Protein AF-A0A6F8YNJ5-F1 (afdb_monomer)

Secondary structure (DSSP, 8-state):
-EEEE-STT-EEEETTTS-EEE-SEEEEEEEE--TT-EEEEEEEEE-SSSEEEEEEE--SSS-EEEEEEE-SEEEEEEEEEEE--EEEEEEEE--

Solvent-accessible surface area (backbone atoms only — not comparable to full-atom values): 4986 Å² total; per-residue (Å²): 92,75,54,72,34,90,34,55,69,32,70,47,46,29,59,92,65,45,60,49,76,42,55,54,40,63,31,41,36,40,38,44,43,45,89,92,18,19,30,31,39,32,38,26,36,59,76,89,86,51,77,41,78,78,48,71,26,72,71,79,39,19,57,26,68,41,78,46,78,42,70,58,48,44,36,27,40,37,42,32,23,74,36,45,63,45,57,35,39,45,49,73,50,66,91

Radius of gyration: 12.58 Å; Cα contacts (8 Å, |Δi|>4): 264; chains: 1; bounding box: 29×21×32 Å

Mean predicted aligned error: 2.3 Å

Foldseek 3Di:
DKDWFAFAFGKAKPDVNAKDWAAFFKKKKKKFWDFPWFKKKFKWFDPPPDTDTPDIFGDRGRIGIDMDGGHTGIIIMMMGTNGDITMMDMDMDGD

Structure (mmCIF, N/CA/C/O backbone):
data_AF-A0A6F8YNJ5-F1
#
_entry.id   AF-A0A6F8YNJ5-F1
#
loop_
_atom_site.group_PDB
_atom_site.id
_atom_site.type_symbol
_atom_site.label_atom_id
_atom_site.label_alt_id
_atom_site.label_comp_id
_atom_site.label_asym_id
_atom_site.label_entity_id
_atom_site.label_seq_id
_atom_site.pdbx_PDB_ins_code
_atom_site.Cartn_x
_atom_site.Cartn_y
_atom_site.Cartn_z
_atom_site.occupancy
_atom_site.B_iso_or_equiv
_atom_site.auth_seq_id
_atom_site.auth_comp_id
_atom_site.auth_asym_id
_atom_site.auth_atom_id
_atom_site.pdbx_PDB_model_num
ATOM 1 N N . MET A 1 1 ? -10.683 -2.967 -5.217 1.00 92.62 1 MET A N 1
ATOM 2 C CA . MET A 1 1 ? -10.386 -4.348 -4.734 1.00 92.62 1 MET A CA 1
ATOM 3 C C . MET A 1 1 ? -10.581 -4.363 -3.232 1.00 92.62 1 MET A C 1
ATOM 5 O O . MET A 1 1 ? -10.408 -3.312 -2.640 1.00 92.62 1 MET A O 1
ATOM 9 N N . ALA A 1 2 ? -10.973 -5.487 -2.635 1.00 94.38 2 ALA A N 1
ATOM 10 C CA . ALA A 1 2 ? -11.397 -5.534 -1.233 1.00 94.38 2 ALA A CA 1
ATOM 11 C C . ALA A 1 2 ? -10.594 -6.555 -0.414 1.00 94.38 2 ALA A C 1
ATOM 13 O O . ALA A 1 2 ? -9.959 -7.460 -0.973 1.00 94.38 2 ALA A O 1
ATOM 14 N N . GLY A 1 3 ? -10.613 -6.398 0.902 1.00 96.88 3 GLY A N 1
ATOM 15 C CA . GLY A 1 3 ? -10.044 -7.336 1.863 1.00 96.88 3 GLY A CA 1
ATOM 16 C C . GLY A 1 3 ? -10.627 -7.120 3.254 1.00 96.88 3 GLY A C 1
ATOM 17 O O . GLY A 1 3 ? -11.395 -6.186 3.463 1.00 96.88 3 GLY A O 1
ATOM 18 N N . THR A 1 4 ? -10.236 -7.980 4.191 1.00 97.88 4 THR A N 1
ATOM 19 C CA . THR A 1 4 ? -10.714 -7.939 5.577 1.00 97.88 4 THR A CA 1
ATOM 20 C C . THR A 1 4 ? -9.541 -8.181 6.511 1.00 97.88 4 THR A C 1
ATOM 22 O O . THR A 1 4 ? -8.849 -9.199 6.408 1.00 97.88 4 THR A O 1
ATOM 25 N N . LEU A 1 5 ? -9.325 -7.266 7.451 1.00 97.56 5 LEU A N 1
ATOM 26 C CA . LEU A 1 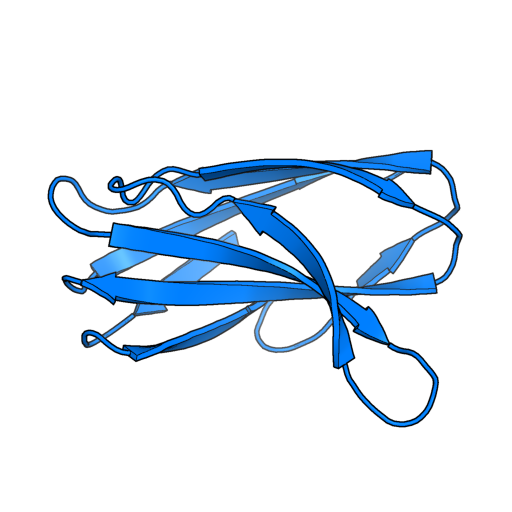5 ? -8.365 -7.430 8.536 1.00 97.56 5 LEU A CA 1
ATOM 27 C C . LEU A 1 5 ? -9.127 -7.783 9.807 1.00 97.56 5 LEU A C 1
ATOM 29 O O . LEU A 1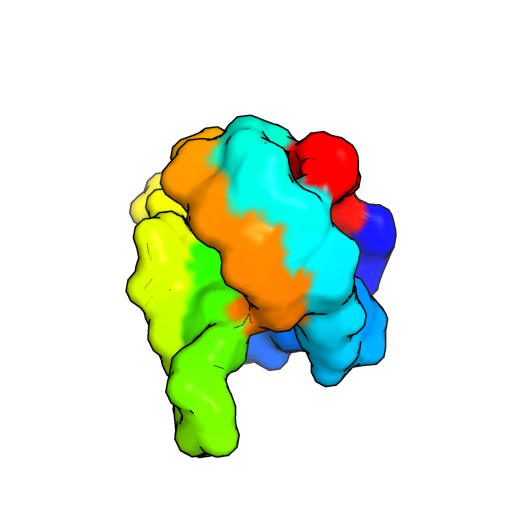 5 ? -9.859 -6.973 10.359 1.00 97.56 5 LEU A O 1
ATOM 33 N N . ASN A 1 6 ? -8.969 -9.018 10.271 1.00 96.75 6 ASN A N 1
ATOM 34 C CA . ASN A 1 6 ? -9.777 -9.576 11.357 1.00 96.75 6 ASN A CA 1
ATOM 35 C C . ASN A 1 6 ? -9.283 -9.224 12.772 1.00 96.75 6 ASN A C 1
ATOM 37 O O . ASN A 1 6 ? -9.894 -9.663 13.743 1.00 96.75 6 ASN A O 1
ATOM 41 N N . ARG A 1 7 ? -8.164 -8.501 12.896 1.00 96.50 7 ARG A N 1
ATOM 42 C CA . ARG A 1 7 ? -7.579 -8.052 14.169 1.00 96.50 7 ARG A CA 1
ATOM 43 C C . ARG A 1 7 ? -6.451 -7.042 13.948 1.00 96.50 7 ARG A C 1
ATOM 45 O O . ARG A 1 7 ? -5.816 -7.057 12.892 1.00 96.50 7 ARG A O 1
ATOM 52 N N . ALA A 1 8 ? -6.103 -6.318 15.009 1.00 96.44 8 ALA A N 1
ATOM 53 C CA . ALA A 1 8 ? -4.870 -5.543 15.081 1.00 96.44 8 ALA A CA 1
ATOM 54 C C . ALA A 1 8 ? -3.634 -6.417 14.790 1.00 96.44 8 ALA A C 1
ATOM 56 O O . ALA A 1 8 ? -3.549 -7.588 15.183 1.00 96.44 8 ALA A O 1
ATOM 57 N N . GLY A 1 9 ? -2.683 -5.861 14.048 1.00 96.25 9 GLY A N 1
ATOM 58 C CA . GLY A 1 9 ? -1.490 -6.543 13.552 1.00 96.25 9 GLY A CA 1
ATOM 59 C C . GLY A 1 9 ? -1.729 -7.482 12.363 1.00 96.25 9 GLY A C 1
ATOM 60 O O . GLY A 1 9 ? -0.762 -8.059 11.847 1.00 96.25 9 GLY A O 1
ATOM 61 N N . ALA A 1 10 ? -2.976 -7.670 11.909 1.00 97.94 10 ALA A N 1
ATOM 62 C CA . ALA A 1 10 ? -3.258 -8.414 10.684 1.00 97.94 10 ALA A CA 1
ATOM 63 C C . ALA A 1 10 ? -2.693 -7.677 9.462 1.00 97.94 10 ALA A C 1
ATOM 65 O O . ALA A 1 10 ? -2.592 -6.452 9.439 1.00 97.94 10 ALA A O 1
ATOM 66 N N . ARG A 1 11 ? -2.302 -8.444 8.438 1.00 97.38 11 ARG A N 1
ATOM 67 C CA . ARG A 1 11 ? -1.694 -7.914 7.214 1.00 97.38 11 ARG A CA 1
ATOM 68 C C . ARG A 1 11 ? -2.209 -8.664 6.004 1.00 97.38 11 ARG A C 1
ATOM 70 O O . ARG A 1 11 ? -2.293 -9.892 6.036 1.00 97.38 11 ARG A O 1
ATOM 77 N N . GLN A 1 12 ? -2.435 -7.948 4.913 1.00 98.12 12 GLN A N 1
ATOM 78 C CA . GLN A 1 12 ? -2.861 -8.542 3.654 1.00 98.12 12 GLN A CA 1
ATOM 79 C C . GLN A 1 12 ? -2.094 -7.939 2.477 1.00 98.12 12 GLN A C 1
ATOM 81 O O . GLN A 1 12 ? -1.952 -6.723 2.346 1.00 98.12 12 GLN A O 1
ATOM 86 N N . ALA A 1 13 ? -1.573 -8.814 1.616 1.00 97.88 13 ALA A N 1
ATOM 87 C CA . ALA A 1 13 ? -0.931 -8.416 0.370 1.00 97.88 13 ALA A CA 1
ATOM 88 C C . ALA A 1 13 ? -1.975 -8.197 -0.728 1.00 97.88 13 ALA A C 1
ATOM 90 O O . ALA A 1 13 ? -2.994 -8.886 -0.795 1.00 97.88 13 ALA A O 1
ATOM 91 N N . GLN A 1 14 ? -1.701 -7.244 -1.605 1.00 97.56 14 GLN A N 1
ATOM 92 C CA . GLN A 1 14 ? -2.646 -6.739 -2.581 1.00 97.56 14 GLN A CA 1
ATOM 93 C C . GLN A 1 14 ? -1.913 -6.407 -3.900 1.00 97.56 14 GLN A C 1
ATOM 95 O O . GLN A 1 14 ? -0.817 -5.837 -3.859 1.00 97.56 14 GLN A O 1
ATOM 100 N N . PRO A 1 15 ? -2.471 -6.764 -5.077 1.00 96.44 15 PRO A N 1
ATOM 101 C CA . PRO A 1 15 ? -3.817 -7.296 -5.312 1.00 96.44 15 PRO A CA 1
ATOM 102 C C . PRO A 1 15 ? -4.003 -8.797 -5.098 1.00 96.44 15 PRO A C 1
ATOM 104 O O . PRO A 1 15 ? -3.201 -9.603 -5.561 1.00 96.44 15 PRO A O 1
ATOM 107 N N . ASN A 1 16 ? -5.108 -9.165 -4.439 1.00 93.12 16 ASN A N 1
ATOM 108 C CA . ASN A 1 16 ? -5.588 -10.534 -4.223 1.00 93.12 16 ASN A CA 1
ATOM 109 C C . ASN A 1 16 ? -4.525 -11.470 -3.618 1.00 93.12 16 ASN A C 1
ATOM 111 O O . ASN A 1 16 ? -4.380 -12.613 -4.046 1.00 93.12 16 ASN A O 1
ATOM 115 N N . GLY A 1 17 ? -3.715 -10.976 -2.675 1.00 95.12 17 GLY A N 1
ATOM 116 C CA . GLY A 1 17 ? -2.603 -11.736 -2.089 1.00 95.12 17 GLY A CA 1
ATOM 117 C C . GLY A 1 17 ? -1.363 -11.861 -2.984 1.00 95.12 17 GLY A C 1
ATOM 118 O O . GLY A 1 17 ? -0.428 -12.580 -2.634 1.00 95.12 17 GLY A O 1
ATOM 119 N N . ARG A 1 18 ? -1.339 -11.191 -4.141 1.00 96.31 18 ARG A N 1
ATOM 120 C CA . ARG A 1 18 ? -0.282 -11.294 -5.157 1.00 96.31 18 ARG A CA 1
ATOM 121 C C . ARG A 1 18 ? 0.459 -9.961 -5.317 1.00 96.31 18 ARG A C 1
ATOM 123 O O . ARG A 1 18 ? 0.740 -9.264 -4.344 1.00 96.31 18 ARG A O 1
ATOM 130 N N . PHE A 1 19 ? 0.844 -9.660 -6.551 1.00 97.19 19 PHE A N 1
ATOM 131 C CA . PHE A 1 19 ? 1.625 -8.509 -6.968 1.00 97.19 19 PHE A CA 1
ATOM 132 C C . PHE A 1 19 ? 1.205 -8.090 -8.377 1.00 97.19 19 PHE A C 1
ATOM 134 O O . PHE A 1 19 ? 0.526 -8.838 -9.084 1.00 97.19 19 PHE A O 1
ATOM 141 N N . PHE A 1 20 ? 1.659 -6.920 -8.800 1.00 97.31 20 PHE A N 1
ATOM 142 C CA . PHE A 1 20 ? 1.460 -6.384 -10.139 1.00 97.31 20 PHE A CA 1
ATOM 143 C C . PHE A 1 20 ? 2.795 -5.935 -10.744 1.00 97.31 20 PHE A C 1
ATOM 145 O O . PHE A 1 20 ? 3.811 -5.808 -10.056 1.00 97.31 20 PHE A O 1
ATOM 152 N N . ARG A 1 21 ? 2.806 -5.744 -12.063 1.00 97.81 21 ARG A N 1
ATOM 153 C CA . ARG A 1 21 ? 3.939 -5.205 -12.824 1.00 97.81 21 ARG A CA 1
ATOM 154 C C . ARG A 1 21 ? 3.531 -3.863 -13.406 1.00 97.81 21 ARG A C 1
ATOM 156 O O . ARG A 1 21 ? 2.404 -3.730 -13.860 1.00 97.81 21 ARG A O 1
ATOM 163 N N . THR A 1 22 ? 4.447 -2.906 -13.401 1.00 97.88 22 THR A N 1
ATOM 164 C CA . THR A 1 22 ? 4.212 -1.556 -13.924 1.00 97.88 22 THR A CA 1
ATOM 165 C C . THR A 1 22 ? 5.474 -1.000 -14.574 1.00 97.88 22 THR A C 1
ATOM 167 O O . THR A 1 22 ? 6.593 -1.387 -14.210 1.00 97.88 22 THR A O 1
ATOM 170 N N . GLY A 1 23 ? 5.289 -0.082 -15.526 1.00 97.94 23 GLY A N 1
ATOM 171 C CA . GLY A 1 23 ? 6.346 0.776 -16.053 1.00 97.94 23 GLY A CA 1
ATOM 172 C C . GLY A 1 23 ? 6.824 1.813 -15.032 1.00 97.94 23 GLY A C 1
ATOM 173 O O . GLY A 1 23 ? 6.324 1.883 -13.905 1.00 97.94 23 GLY A O 1
ATOM 174 N N . ALA A 1 24 ? 7.824 2.602 -15.430 1.00 97.38 24 ALA A N 1
ATOM 175 C CA . ALA A 1 24 ? 8.293 3.730 -14.633 1.00 97.38 24 ALA A CA 1
ATOM 176 C C . ALA A 1 24 ? 7.289 4.888 -14.699 1.00 97.38 24 ALA A C 1
ATOM 178 O O . ALA A 1 24 ? 6.715 5.148 -15.754 1.00 97.38 24 ALA A O 1
ATOM 179 N N . GLY A 1 25 ? 7.115 5.601 -13.590 1.00 97.50 25 GLY A N 1
ATOM 180 C CA . GLY A 1 25 ? 6.254 6.776 -13.514 1.00 97.50 25 GLY A CA 1
ATOM 181 C C . GLY A 1 25 ? 5.467 6.861 -12.212 1.00 97.50 25 GLY A C 1
ATOM 182 O O . GLY A 1 25 ? 5.792 6.209 -11.213 1.00 97.50 25 GLY A O 1
ATOM 183 N N . ARG A 1 26 ? 4.437 7.710 -12.234 1.00 97.69 26 ARG A N 1
ATOM 184 C CA . ARG A 1 26 ? 3.622 8.033 -11.063 1.00 97.69 26 ARG A CA 1
ATOM 185 C C . ARG A 1 26 ? 2.619 6.926 -10.764 1.00 97.69 26 ARG A C 1
ATOM 187 O O . ARG A 1 26 ? 1.778 6.608 -11.596 1.00 97.69 26 ARG A O 1
ATOM 194 N N . GLN A 1 27 ? 2.686 6.406 -9.549 1.00 97.56 27 GLN A N 1
ATOM 195 C CA . GLN A 1 27 ? 1.750 5.450 -8.974 1.00 97.56 27 GLN A CA 1
ATOM 196 C C . GLN A 1 27 ? 0.959 6.146 -7.865 1.00 97.56 27 GLN A C 1
ATOM 198 O O . GLN A 1 27 ? 1.544 6.865 -7.050 1.00 97.56 27 GLN A O 1
ATOM 203 N N . THR A 1 28 ? -0.351 5.932 -7.826 1.00 98.06 28 THR A N 1
ATOM 204 C CA . THR A 1 28 ? -1.233 6.446 -6.770 1.00 98.06 28 THR A CA 1
ATOM 205 C C . THR A 1 28 ? -2.065 5.320 -6.184 1.00 98.06 28 THR A C 1
ATOM 207 O O . THR A 1 28 ? -2.433 4.391 -6.902 1.00 98.06 28 THR A O 1
ATOM 210 N N . ALA A 1 29 ? -2.366 5.392 -4.892 1.00 98.12 29 ALA A N 1
ATOM 211 C CA . ALA A 1 29 ? -3.269 4.469 -4.224 1.00 98.12 29 ALA A CA 1
ATOM 212 C C . ALA A 1 29 ? -4.075 5.162 -3.129 1.00 98.12 29 ALA A C 1
ATOM 214 O O . ALA A 1 29 ? -3.565 6.077 -2.483 1.00 98.12 29 ALA A O 1
ATOM 215 N N . CYS A 1 30 ? -5.297 4.675 -2.933 1.00 98.25 30 CYS A N 1
ATOM 216 C CA . CYS A 1 30 ? -6.204 5.086 -1.871 1.00 98.25 30 CYS A CA 1
ATOM 217 C C . CYS A 1 30 ? -6.726 3.834 -1.163 1.00 98.25 30 CYS A C 1
ATOM 219 O O . CYS A 1 30 ? -7.301 2.955 -1.818 1.00 98.25 30 CYS A O 1
ATOM 221 N N . LEU A 1 31 ? -6.479 3.744 0.137 1.00 9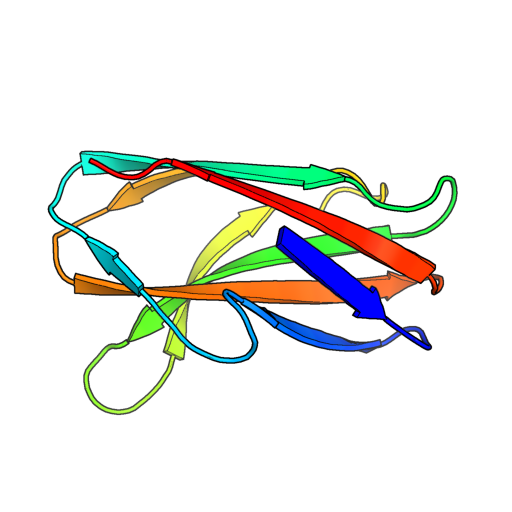8.50 31 LEU A N 1
ATOM 222 C CA . LEU A 1 31 ? -7.091 2.796 1.056 1.00 98.50 31 LEU A CA 1
ATOM 223 C C . LEU A 1 31 ? -8.279 3.491 1.716 1.00 98.50 31 LEU A C 1
ATOM 225 O O . LEU A 1 31 ? -8.157 4.644 2.110 1.00 98.50 31 LEU A O 1
ATOM 229 N N . ASP A 1 32 ? -9.387 2.775 1.794 1.00 98.44 32 ASP A N 1
ATOM 230 C CA . ASP A 1 32 ? -10.635 3.203 2.416 1.00 98.44 32 ASP A CA 1
ATOM 231 C C . ASP A 1 32 ? -11.044 2.104 3.399 1.00 98.44 32 ASP A C 1
ATOM 233 O O . ASP A 1 32 ? -11.190 0.936 2.999 1.00 98.44 32 ASP A O 1
ATOM 237 N N . GLY A 1 33 ? -11.104 2.446 4.680 1.00 97.44 33 GLY A N 1
ATOM 238 C CA . GLY A 1 33 ? -11.275 1.513 5.789 1.00 97.44 33 GLY A CA 1
ATOM 239 C C . GLY A 1 33 ? -12.401 1.922 6.743 1.00 97.44 33 GLY A C 1
ATOM 240 O O . GLY A 1 33 ? -13.130 2.874 6.490 1.00 97.44 33 GLY A O 1
ATOM 241 N N . PRO A 1 34 ? -12.616 1.174 7.838 1.00 96.56 34 PRO A N 1
ATOM 242 C CA . PRO A 1 34 ? -13.693 1.476 8.771 1.00 96.56 34 PRO A CA 1
ATOM 243 C C . PRO A 1 34 ? -13.322 2.634 9.708 1.00 96.56 34 PRO A C 1
ATOM 245 O O . PRO A 1 34 ? -12.206 2.685 10.229 1.00 96.56 34 PRO A O 1
ATOM 248 N N . ASP A 1 35 ? -14.298 3.494 10.009 1.00 94.56 35 ASP A N 1
ATOM 249 C CA . ASP A 1 35 ? -14.154 4.569 10.996 1.00 94.56 35 ASP A CA 1
ATOM 250 C C . ASP A 1 35 ? -13.643 4.041 12.348 1.00 94.56 35 ASP A C 1
ATOM 252 O O . ASP A 1 35 ? -14.140 3.046 12.888 1.00 94.56 35 ASP A O 1
ATOM 256 N N . GLY A 1 36 ? -12.668 4.743 12.930 1.00 93.38 36 GLY A N 1
ATOM 257 C CA . GLY A 1 36 ? -12.104 4.415 14.243 1.00 93.38 36 GLY A CA 1
ATOM 258 C C . GLY A 1 36 ? -11.135 3.226 14.263 1.00 93.38 36 GLY A C 1
ATOM 259 O O . GLY A 1 36 ? -10.717 2.813 15.348 1.00 93.38 36 GLY A O 1
ATOM 260 N N . ALA A 1 37 ? -10.771 2.672 13.103 1.00 97.50 37 ALA A N 1
ATOM 261 C CA . ALA A 1 37 ? -9.601 1.810 12.957 1.00 97.50 37 ALA A CA 1
ATOM 262 C C . ALA A 1 37 ? -8.377 2.610 12.483 1.00 97.50 37 ALA A C 1
ATOM 264 O O . ALA A 1 37 ? -8.503 3.737 12.019 1.00 97.50 37 ALA A O 1
ATOM 265 N N . ASP A 1 38 ? -7.203 1.992 12.594 1.00 98.00 38 ASP A N 1
ATOM 266 C CA . ASP A 1 38 ? -5.923 2.543 12.144 1.00 98.00 38 ASP A CA 1
ATOM 267 C C . ASP A 1 38 ? -5.296 1.515 11.200 1.00 98.00 38 ASP A C 1
ATOM 269 O O . ASP A 1 38 ? -4.822 0.451 11.643 1.00 98.00 38 ASP A O 1
ATOM 273 N N . PHE A 1 39 ? -5.424 1.773 9.896 1.00 98.44 39 PHE A N 1
ATOM 274 C CA . PHE A 1 39 ? -4.956 0.884 8.840 1.00 98.44 39 PHE A CA 1
ATOM 275 C C . PHE A 1 39 ? -3.873 1.572 8.009 1.00 98.44 39 PHE A C 1
ATOM 277 O O . PHE A 1 39 ? -4.124 2.504 7.262 1.00 98.44 39 PHE A O 1
ATOM 284 N N . ASP A 1 40 ? -2.686 0.981 8.015 1.00 98.44 40 ASP A N 1
ATOM 285 C CA . ASP A 1 40 ? -1.538 1.441 7.255 1.00 98.44 40 ASP A CA 1
ATOM 286 C C . ASP A 1 40 ? -1.500 0.863 5.834 1.00 98.44 40 ASP A C 1
ATOM 288 O O . ASP A 1 40 ? -1.701 -0.342 5.600 1.00 98.44 40 ASP A O 1
ATOM 292 N N . LEU A 1 41 ? -1.054 1.687 4.884 1.00 98.56 41 LEU A N 1
ATOM 293 C CA . LEU A 1 41 ? -0.778 1.289 3.508 1.00 98.56 41 LEU A CA 1
ATOM 294 C C . LEU A 1 41 ? 0.720 1.345 3.188 1.00 98.56 41 LEU A C 1
ATOM 296 O O . LEU A 1 41 ? 1.348 2.401 3.161 1.00 98.56 41 LEU A O 1
ATOM 300 N N . PHE A 1 42 ? 1.297 0.203 2.814 1.00 98.50 42 PHE A N 1
ATOM 301 C CA . PHE A 1 42 ? 2.690 0.104 2.369 1.00 98.50 42 PHE A CA 1
ATOM 302 C C . PHE A 1 42 ? 2.775 -0.294 0.895 1.00 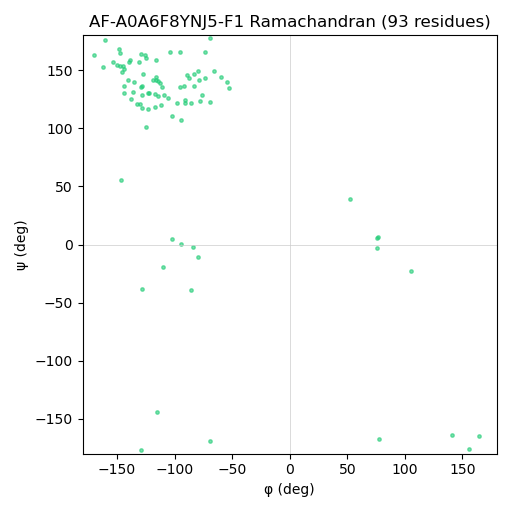98.50 42 PHE A C 1
ATOM 304 O O . PHE A 1 42 ? 2.257 -1.339 0.500 1.00 98.50 42 PHE A O 1
ATOM 311 N N . LEU A 1 43 ? 3.520 0.465 0.090 1.00 98.56 43 LEU A N 1
ATOM 312 C CA . LEU A 1 43 ? 3.936 0.045 -1.247 1.00 98.56 43 LEU A CA 1
ATOM 313 C C . LEU A 1 43 ? 5.288 -0.661 -1.157 1.00 98.56 43 LEU A C 1
ATOM 315 O O . LEU A 1 43 ? 6.274 -0.099 -0.674 1.00 98.56 43 LEU A O 1
ATOM 319 N N . GLN A 1 44 ? 5.349 -1.890 -1.658 1.00 98.62 44 GLN A N 1
ATOM 320 C CA . GLN A 1 44 ? 6.554 -2.707 -1.657 1.00 98.62 44 GLN A CA 1
ATOM 321 C C . GLN A 1 44 ? 6.988 -3.064 -3.076 1.00 98.62 44 GLN A C 1
ATOM 323 O O . GLN A 1 44 ? 6.160 -3.383 -3.925 1.00 98.62 44 GLN A O 1
ATOM 328 N N . ARG A 1 45 ? 8.298 -3.074 -3.316 1.00 98.44 45 ARG A N 1
ATOM 329 C CA . ARG A 1 45 ? 8.927 -3.481 -4.575 1.00 98.44 45 ARG A CA 1
ATOM 330 C C . ARG A 1 45 ? 9.717 -4.769 -4.379 1.00 98.44 45 ARG A C 1
ATOM 332 O O . ARG A 1 45 ? 10.416 -4.923 -3.377 1.00 98.44 45 ARG A O 1
ATOM 339 N N . TRP A 1 46 ? 9.638 -5.681 -5.341 1.00 98.44 46 TRP A N 1
ATOM 340 C CA . TRP A 1 46 ? 10.488 -6.871 -5.366 1.00 98.44 46 TRP A CA 1
ATOM 341 C C . TRP A 1 46 ? 11.900 -6.507 -5.830 1.00 98.44 46 TRP A C 1
ATOM 343 O O . TRP A 1 46 ? 12.067 -5.889 -6.884 1.00 98.44 46 TRP A O 1
ATOM 353 N N . ASN A 1 47 ? 12.919 -6.903 -5.067 1.00 96.31 47 ASN A N 1
ATOM 354 C CA . ASN A 1 47 ? 14.325 -6.660 -5.414 1.00 96.31 47 ASN A CA 1
ATOM 355 C C . ASN A 1 47 ? 15.049 -7.894 -5.993 1.00 96.31 47 ASN A C 1
ATOM 357 O O . ASN A 1 47 ? 16.248 -7.826 -6.230 1.00 96.31 47 ASN A O 1
ATOM 361 N N . GLY A 1 48 ? 14.343 -9.009 -6.209 1.00 95.88 48 GLY A N 1
ATOM 362 C CA . GLY A 1 48 ? 14.935 -10.288 -6.625 1.00 95.88 48 GLY A CA 1
ATOM 363 C C . GLY A 1 48 ? 15.013 -11.329 -5.505 1.00 95.88 48 GLY A C 1
ATOM 364 O O . GLY A 1 48 ? 15.013 -12.519 -5.801 1.00 95.88 48 GLY A O 1
ATOM 365 N N . GLN A 1 49 ? 15.007 -10.895 -4.242 1.00 96.06 49 GLN A N 1
ATOM 366 C CA . GLN A 1 49 ? 15.142 -11.762 -3.065 1.00 96.06 49 GLN A CA 1
ATOM 367 C C . GLN A 1 49 ? 14.039 -11.536 -2.026 1.00 96.06 49 GLN A C 1
ATOM 369 O O . GLN A 1 49 ? 13.568 -12.480 -1.393 1.00 96.06 49 GLN A O 1
ATOM 374 N N . SER A 1 50 ? 13.635 -10.285 -1.821 1.00 97.12 50 SER A N 1
ATOM 375 C CA . SER A 1 50 ? 12.647 -9.890 -0.826 1.00 97.12 50 SER A CA 1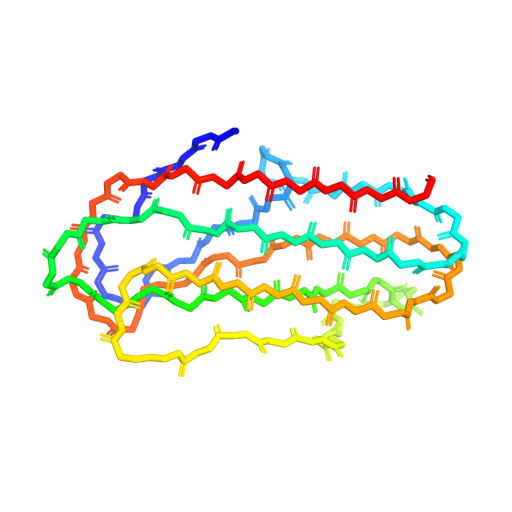
ATOM 376 C C . SER A 1 50 ? 11.816 -8.692 -1.286 1.00 97.12 50 SER A C 1
ATOM 378 O O . SER A 1 50 ? 12.129 -7.988 -2.252 1.00 97.12 50 SER A O 1
ATOM 380 N N . TRP A 1 51 ? 10.708 -8.476 -0.581 1.00 98.19 51 TRP A N 1
ATOM 381 C CA . TRP A 1 51 ? 9.865 -7.300 -0.745 1.00 98.19 51 TRP A CA 1
ATOM 382 C C . TRP A 1 51 ? 10.394 -6.165 0.123 1.00 98.19 51 TRP A C 1
ATOM 384 O O . TRP A 1 51 ? 10.474 -6.311 1.341 1.00 98.19 51 TRP A O 1
ATOM 394 N N . GLN A 1 52 ? 10.718 -5.039 -0.502 1.00 98.25 52 GLN A N 1
ATOM 395 C CA . GLN A 1 52 ? 11.217 -3.839 0.164 1.00 98.25 52 GLN A CA 1
ATOM 396 C C . GLN A 1 52 ? 10.153 -2.752 0.127 1.00 98.25 52 GLN A C 1
ATOM 398 O O . GLN A 1 52 ? 9.626 -2.454 -0.943 1.00 98.25 52 GLN A O 1
ATOM 403 N N . THR A 1 53 ? 9.827 -2.159 1.273 1.00 98.31 53 THR A N 1
ATOM 404 C CA . THR A 1 53 ? 8.912 -1.013 1.326 1.00 98.31 53 THR A CA 1
ATOM 405 C C . THR A 1 53 ? 9.590 0.204 0.702 1.00 98.31 53 THR A C 1
ATOM 407 O O . THR A 1 53 ? 10.662 0.604 1.142 1.00 98.31 53 THR A O 1
ATOM 410 N N . VAL A 1 54 ? 8.965 0.782 -0.323 1.00 98.25 54 VAL A N 1
ATOM 411 C CA . VAL A 1 54 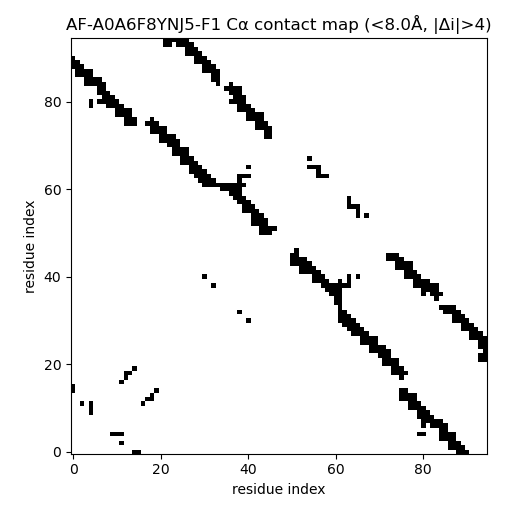? 9.477 1.951 -1.063 1.00 98.25 54 VAL A CA 1
ATOM 412 C C . VAL A 1 54 ? 8.661 3.217 -0.814 1.00 98.25 54 VAL A C 1
ATOM 414 O O . VAL A 1 54 ? 9.158 4.314 -1.035 1.00 98.25 54 VAL A O 1
ATOM 417 N N . ALA A 1 55 ? 7.426 3.068 -0.338 1.00 98.19 55 ALA A N 1
ATOM 418 C CA . ALA A 1 55 ? 6.586 4.156 0.142 1.00 98.19 55 ALA A CA 1
ATOM 419 C C . ALA A 1 55 ? 5.590 3.612 1.173 1.00 98.19 55 ALA A C 1
ATOM 421 O O . ALA A 1 55 ? 5.291 2.413 1.184 1.00 98.19 55 ALA A O 1
ATOM 422 N N . ARG A 1 56 ? 5.085 4.489 2.040 1.00 98.31 56 ARG A N 1
ATOM 423 C CA . ARG A 1 56 ? 4.069 4.162 3.041 1.00 98.31 56 ARG A CA 1
ATOM 424 C C . ARG A 1 56 ? 3.201 5.377 3.348 1.00 98.31 56 ARG A C 1
ATOM 426 O O . ARG A 1 56 ? 3.678 6.500 3.196 1.00 98.31 56 ARG A O 1
ATOM 433 N N . ALA A 1 57 ? 1.985 5.116 3.787 1.00 98.12 57 ALA A N 1
ATOM 434 C CA . ALA A 1 57 ? 1.037 6.067 4.335 1.00 98.12 57 ALA A CA 1
ATOM 435 C C . ALA A 1 57 ? 0.494 5.411 5.618 1.00 98.12 57 ALA A C 1
ATOM 437 O O . ALA A 1 57 ? 0.131 4.233 5.582 1.00 98.12 57 ALA A O 1
ATOM 438 N N . THR A 1 58 ? 0.688 6.099 6.743 1.00 97.81 58 THR A N 1
ATOM 439 C CA . THR A 1 58 ? 0.553 5.556 8.106 1.00 97.81 58 THR A CA 1
ATOM 440 C C . THR A 1 58 ? 0.041 6.647 9.047 1.00 97.81 58 THR A C 1
ATOM 442 O O . THR A 1 58 ? 0.754 7.090 9.958 1.00 97.81 58 THR A O 1
ATOM 445 N N . SER A 1 59 ? -1.095 7.240 8.693 1.00 96.81 59 SER A N 1
ATOM 446 C CA . SER A 1 59 ? -1.805 8.183 9.552 1.00 96.81 59 SER A CA 1
ATOM 447 C C . SER A 1 59 ? -2.409 7.444 10.758 1.00 96.81 59 SER A C 1
ATOM 449 O O . SER A 1 59 ? -2.020 6.323 11.047 1.00 96.81 59 SER A O 1
ATOM 451 N N . GLN A 1 60 ? -3.274 8.098 11.533 1.00 95.62 60 GLN A N 1
ATOM 452 C CA . GLN A 1 60 ? -3.976 7.434 12.645 1.00 95.62 60 GLN A CA 1
ATOM 453 C C . GLN A 1 60 ? -5.363 6.921 12.232 1.00 95.62 60 GLN A C 1
ATOM 455 O O . GLN A 1 60 ? -6.082 6.377 13.070 1.00 95.62 60 GLN A O 1
ATOM 460 N N . ASP A 1 61 ? -5.740 7.131 10.971 1.00 96.19 61 ASP A N 1
ATOM 461 C CA . ASP A 1 61 ? -7.042 6.788 10.419 1.00 96.19 61 ASP A CA 1
ATOM 462 C C . ASP A 1 61 ? -6.936 5.520 9.553 1.00 96.19 61 ASP A C 1
ATOM 464 O O . ASP A 1 61 ? -5.852 5.069 9.186 1.00 96.19 61 ASP A O 1
ATOM 468 N N . ALA A 1 62 ? -8.072 4.913 9.212 1.00 96.62 62 ALA A N 1
ATOM 469 C CA . ALA A 1 62 ? -8.094 3.742 8.334 1.00 96.62 62 ALA A CA 1
ATOM 470 C C . ALA A 1 62 ? -7.961 4.096 6.840 1.00 96.62 62 ALA A C 1
ATOM 472 O O . ALA A 1 62 ? -7.762 3.205 6.004 1.00 96.62 62 ALA A O 1
ATOM 473 N N . ASP A 1 63 ? -8.075 5.385 6.520 1.00 98.12 63 ASP A N 1
ATOM 474 C CA . ASP A 1 63 ? -8.039 5.915 5.167 1.00 98.12 63 ASP A CA 1
ATOM 475 C C . ASP A 1 63 ? -6.650 6.449 4.841 1.00 98.12 63 ASP A C 1
ATOM 477 O O . ASP A 1 63 ? -6.141 7.372 5.474 1.00 98.12 63 ASP A O 1
ATOM 481 N N . GLU A 1 64 ? -6.042 5.913 3.786 1.00 98.38 64 GLU A N 1
ATOM 482 C CA . GLU A 1 64 ? -4.673 6.260 3.420 1.00 98.38 64 GLU A CA 1
ATOM 483 C C . GLU A 1 64 ? -4.562 6.644 1.959 1.00 98.38 64 GLU A C 1
ATOM 485 O O . GLU A 1 64 ? -5.038 5.944 1.066 1.00 98.38 64 GLU A O 1
ATOM 490 N N . THR A 1 65 ? -3.837 7.725 1.685 1.00 98.12 65 THR A N 1
ATOM 491 C CA . THR A 1 65 ? -3.494 8.121 0.318 1.00 98.12 65 THR A CA 1
ATOM 492 C C . THR A 1 65 ? -1.989 8.086 0.120 1.00 98.12 65 THR A C 1
ATOM 494 O O . THR A 1 65 ? -1.219 8.686 0.868 1.00 98.12 65 THR A O 1
ATOM 497 N N . LEU A 1 66 ? -1.555 7.419 -0.946 1.00 97.62 66 LEU A N 1
ATOM 498 C CA . LEU A 1 66 ? -0.147 7.255 -1.279 1.00 97.62 66 LEU A CA 1
ATOM 499 C C . LEU A 1 66 ? 0.108 7.671 -2.723 1.00 97.62 66 LEU A C 1
ATOM 501 O O . LEU A 1 66 ? -0.534 7.183 -3.649 1.00 97.62 66 LEU A O 1
ATOM 505 N N . THR A 1 67 ? 1.098 8.538 -2.927 1.00 97.81 67 THR A N 1
ATOM 506 C CA . THR A 1 67 ? 1.625 8.879 -4.255 1.00 97.81 67 THR A CA 1
ATOM 507 C C . THR A 1 67 ? 3.120 8.601 -4.290 1.00 97.81 67 THR A C 1
ATOM 509 O O . THR A 1 67 ? 3.860 9.035 -3.411 1.00 97.81 67 THR A O 1
ATOM 512 N N . PHE A 1 68 ? 3.577 7.882 -5.313 1.00 97.94 68 PHE A N 1
ATOM 513 C CA . PHE A 1 68 ? 4.973 7.481 -5.451 1.00 97.94 68 PHE A CA 1
ATOM 514 C C . PHE A 1 68 ? 5.413 7.498 -6.916 1.00 97.94 68 PHE A C 1
ATOM 516 O O . PHE A 1 68 ? 4.758 6.917 -7.774 1.00 97.94 68 PHE A O 1
ATOM 523 N N . ASN A 1 69 ? 6.550 8.128 -7.210 1.00 97.50 69 ASN A N 1
ATOM 524 C CA . ASN A 1 69 ? 7.184 8.042 -8.526 1.00 97.50 69 ASN A CA 1
ATOM 525 C C . ASN A 1 69 ? 8.229 6.924 -8.502 1.00 97.50 69 ASN A C 1
ATOM 527 O O . ASN A 1 69 ? 9.279 7.066 -7.877 1.00 97.50 69 ASN A O 1
ATOM 531 N N . GLY A 1 70 ? 7.922 5.807 -9.161 1.00 95.31 70 GLY A N 1
ATOM 532 C CA . GLY A 1 70 ? 8.737 4.593 -9.128 1.00 95.31 70 GLY A CA 1
ATOM 533 C C . GLY A 1 70 ? 9.330 4.213 -10.479 1.00 95.31 70 GLY A C 1
ATOM 534 O O . GLY A 1 70 ? 8.811 4.583 -11.528 1.00 95.31 70 GLY A O 1
ATOM 535 N N . SER A 1 71 ? 10.403 3.422 -10.456 1.00 97.56 71 SER A N 1
ATOM 536 C CA . SER A 1 71 ? 10.954 2.770 -11.651 1.00 97.56 71 SER A CA 1
ATOM 537 C C . SER A 1 71 ? 10.077 1.605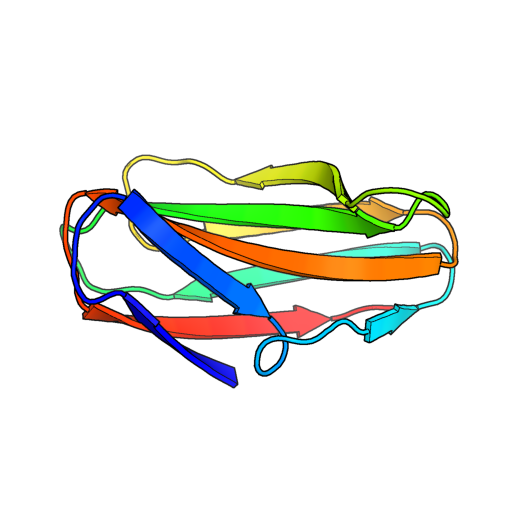 -12.123 1.00 97.56 71 SER A C 1
ATOM 539 O O . SER A 1 71 ? 9.257 1.083 -11.372 1.00 97.56 71 SER A O 1
ATOM 541 N N . ALA A 1 72 ? 10.299 1.118 -13.346 1.00 97.88 72 ALA A N 1
ATOM 542 C CA . ALA A 1 72 ? 9.649 -0.105 -13.805 1.00 97.88 72 ALA A CA 1
ATOM 543 C C . ALA A 1 72 ? 10.005 -1.298 -12.896 1.00 97.88 72 ALA A C 1
ATOM 545 O O . ALA A 1 72 ? 11.128 -1.413 -12.377 1.00 97.88 72 ALA A O 1
ATOM 546 N N . GLY A 1 73 ? 9.049 -2.199 -12.680 1.00 97.81 73 GLY A N 1
ATOM 547 C CA . GLY A 1 73 ? 9.283 -3.360 -11.831 1.00 97.81 73 GLY A CA 1
ATOM 548 C C . GLY A 1 73 ? 8.031 -4.089 -11.371 1.00 97.81 73 GLY A C 1
ATOM 549 O O . GLY A 1 73 ? 6.938 -3.922 -11.910 1.00 97.81 73 GLY A O 1
ATOM 550 N N . VAL A 1 74 ? 8.237 -4.936 -10.364 1.00 98.44 74 VAL A N 1
ATOM 551 C CA . VAL A 1 74 ? 7.201 -5.730 -9.705 1.00 98.44 74 VAL A CA 1
ATOM 552 C C . VAL A 1 74 ? 6.927 -5.118 -8.336 1.00 98.44 74 VAL A C 1
ATOM 554 O O . VAL A 1 74 ? 7.851 -4.949 -7.534 1.00 98.44 74 VAL A O 1
ATOM 557 N N . TYR A 1 75 ? 5.661 -4.823 -8.072 1.00 98.50 75 TYR A N 1
ATOM 558 C CA . TYR A 1 75 ? 5.203 -4.140 -6.872 1.00 98.50 75 TYR A CA 1
ATOM 559 C C . TYR A 1 75 ? 4.034 -4.883 -6.229 1.00 98.50 75 TYR A C 1
ATOM 561 O O . TYR A 1 75 ? 3.320 -5.642 -6.884 1.00 98.50 75 TYR A O 1
ATOM 569 N N . ARG A 1 76 ? 3.833 -4.663 -4.935 1.00 98.25 76 ARG A N 1
ATOM 570 C CA . ARG A 1 76 ? 2.622 -5.057 -4.215 1.00 98.25 76 ARG A CA 1
ATOM 571 C C . ARG A 1 76 ? 2.284 -4.010 -3.170 1.00 98.25 76 ARG A C 1
ATOM 573 O O . ARG A 1 76 ? 3.187 -3.394 -2.604 1.00 98.25 76 ARG A O 1
ATOM 580 N N . TYR A 1 77 ? 1.007 -3.883 -2.860 1.00 98.31 77 TYR A N 1
ATOM 581 C CA . TYR A 1 77 ? 0.568 -3.190 -1.661 1.00 98.31 77 TYR A CA 1
ATOM 582 C C . TYR A 1 77 ? 0.483 -4.181 -0.502 1.00 98.31 77 TYR A C 1
ATOM 584 O O . TYR A 1 77 ? 0.153 -5.355 -0.689 1.00 98.31 77 TYR A O 1
ATOM 592 N N . ARG A 1 78 ? 0.795 -3.718 0.701 1.00 98.25 78 ARG A N 1
ATOM 593 C CA . ARG A 1 78 ? 0.533 -4.424 1.950 1.00 98.25 78 ARG A CA 1
ATOM 594 C C . ARG A 1 78 ? -0.309 -3.502 2.812 1.00 98.25 78 ARG A C 1
ATOM 596 O O . ARG A 1 78 ? 0.177 -2.445 3.194 1.00 98.25 78 ARG A O 1
ATOM 603 N N . VAL A 1 79 ? -1.528 -3.930 3.100 1.00 98.31 79 VAL A N 1
ATOM 604 C CA . VAL A 1 79 ? -2.411 -3.271 4.063 1.00 98.31 79 VAL A CA 1
ATOM 605 C C . VAL A 1 79 ? -2.185 -3.931 5.414 1.00 98.31 79 VAL A C 1
ATOM 607 O O . VAL A 1 79 ? -2.040 -5.159 5.477 1.00 98.31 79 VAL A O 1
ATOM 610 N N . GLN A 1 80 ? -2.083 -3.141 6.470 1.00 98.19 80 GLN A N 1
ATOM 611 C CA . GLN A 1 80 ? -1.857 -3.617 7.828 1.00 98.19 80 GLN A CA 1
ATOM 612 C C . GLN A 1 80 ? -2.784 -2.876 8.777 1.00 98.19 80 GLN A C 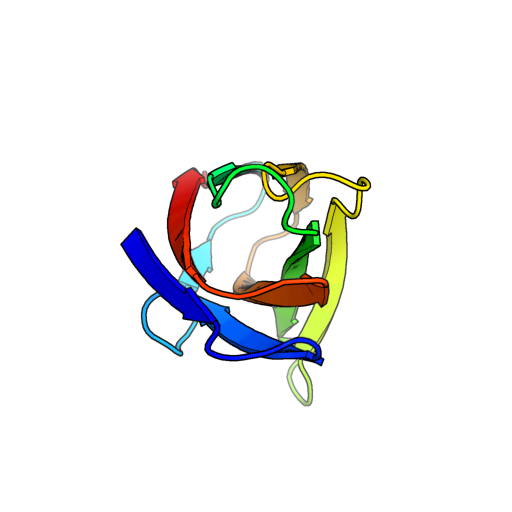1
ATOM 614 O O . GLN A 1 80 ? -2.946 -1.681 8.638 1.00 98.19 80 GLN A O 1
ATOM 619 N N . SER A 1 81 ? -3.350 -3.574 9.752 1.00 97.94 81 SER A N 1
ATOM 620 C CA . SER A 1 81 ? -4.055 -2.923 10.851 1.00 97.94 81 SER A CA 1
ATOM 621 C C . SER A 1 81 ? -3.048 -2.690 11.966 1.00 97.94 81 SER A C 1
ATOM 623 O O . SER A 1 81 ? -2.429 -3.654 12.429 1.00 97.94 81 SER A O 1
ATOM 625 N N . GLU A 1 82 ? -2.862 -1.443 12.377 1.00 97.50 82 GLU A N 1
ATOM 626 C CA . GLU A 1 82 ? -2.184 -1.113 13.631 1.00 97.50 82 GLU A CA 1
ATOM 627 C C . GLU A 1 82 ? -3.186 -1.147 14.792 1.00 97.50 82 GLU A C 1
ATOM 629 O O . GLU A 1 82 ? -2.902 -1.749 15.832 1.00 97.50 82 GLU A O 1
ATOM 634 N N . ALA A 1 83 ? -4.415 -0.666 14.573 1.00 97.25 83 ALA A N 1
ATOM 635 C CA . ALA A 1 83 ? -5.537 -0.842 15.493 1.00 97.25 83 ALA A CA 1
ATOM 636 C C . ALA A 1 83 ? -6.851 -1.168 14.763 1.00 97.25 83 ALA A C 1
ATOM 638 O O . ALA A 1 83 ? -7.025 -0.902 13.573 1.00 97.25 83 ALA A O 1
ATOM 639 N N . GLY A 1 84 ? -7.794 -1.764 15.496 1.00 96.00 84 GLY A N 1
ATOM 640 C CA . GLY A 1 84 ? -9.116 -2.113 14.976 1.00 96.00 84 GLY A CA 1
ATOM 641 C C . GLY A 1 84 ? -9.149 -3.371 14.101 1.00 96.00 84 GLY A C 1
ATOM 642 O O . GLY A 1 84 ? -8.239 -4.203 14.094 1.00 96.00 84 GLY A O 1
ATOM 643 N N . SER A 1 85 ? -10.271 -3.552 13.415 1.00 97.62 85 SER A N 1
ATOM 644 C CA . SER A 1 85 ? -10.532 -4.654 12.487 1.00 97.62 85 SER A CA 1
ATOM 645 C C . SER A 1 85 ? -11.699 -4.278 11.588 1.00 97.62 85 SER A C 1
ATOM 647 O O . SER A 1 85 ? -12.586 -3.549 12.026 1.00 97.62 85 SER A O 1
ATOM 649 N N . GLY A 1 86 ? -11.753 -4.833 10.385 1.00 97.81 86 GLY A N 1
ATOM 650 C CA . GLY A 1 86 ? -12.872 -4.633 9.478 1.00 97.81 86 GLY A CA 1
ATOM 651 C C . GLY A 1 86 ? -12.501 -4.835 8.020 1.00 97.81 86 GLY A C 1
ATOM 652 O O . GLY A 1 86 ? -11.381 -5.238 7.682 1.00 97.81 86 GLY A O 1
ATOM 653 N N . ASP A 1 87 ? -13.489 -4.581 7.175 1.00 98.25 87 ASP A N 1
ATOM 654 C CA . ASP A 1 87 ? -13.343 -4.609 5.729 1.00 98.25 87 ASP A CA 1
ATOM 655 C C . ASP A 1 87 ? -12.695 -3.321 5.236 1.00 98.25 87 ASP A C 1
ATOM 657 O O . ASP A 1 87 ? -12.867 -2.258 5.822 1.00 98.25 87 ASP A O 1
ATOM 661 N N . TYR A 1 88 ? -11.951 -3.426 4.144 1.00 98.19 88 TYR A N 1
ATOM 662 C CA . TYR A 1 88 ? -11.362 -2.277 3.476 1.00 98.19 88 TYR A CA 1
ATOM 663 C C . TYR A 1 88 ? -11.465 -2.425 1.965 1.00 98.19 88 TYR A C 1
ATOM 665 O O . TYR A 1 88 ? -11.510 -3.540 1.418 1.00 98.19 88 TYR A O 1
ATOM 673 N N . THR A 1 89 ? -11.406 -1.295 1.269 1.00 98.38 89 THR A N 1
ATOM 674 C CA . THR A 1 89 ? -11.178 -1.258 -0.170 1.00 98.38 89 THR A CA 1
ATOM 675 C C . THR A 1 89 ? -9.865 -0.559 -0.498 1.00 98.38 89 THR A C 1
ATOM 677 O O . THR A 1 89 ? -9.416 0.352 0.180 1.00 98.38 89 THR A O 1
ATOM 680 N N . LEU A 1 90 ? -9.190 -1.046 -1.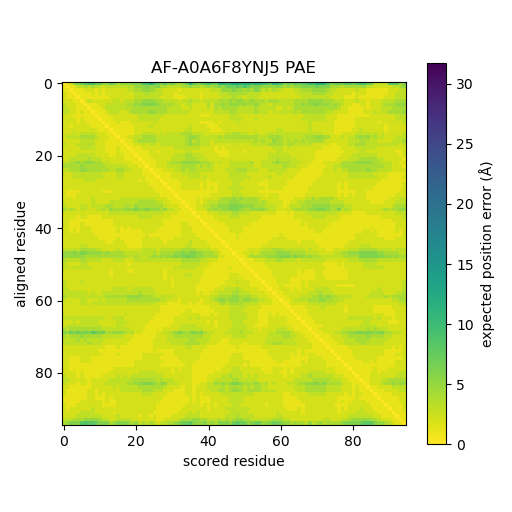534 1.00 98.31 90 LEU A N 1
ATOM 681 C CA . LEU A 1 90 ? -7.990 -0.436 -2.088 1.00 98.31 90 LEU A CA 1
ATOM 682 C C . LEU A 1 90 ? -8.244 -0.134 -3.564 1.00 98.31 90 LEU A C 1
ATOM 684 O O . LEU A 1 90 ? -8.694 -1.002 -4.325 1.00 98.31 90 LEU A O 1
ATOM 688 N N . GLY A 1 91 ? -7.939 1.088 -3.971 1.00 98.06 91 GLY A N 1
ATOM 689 C CA . GLY A 1 91 ? -7.828 1.504 -5.363 1.00 98.06 91 GLY A CA 1
ATOM 690 C C . GLY A 1 91 ? -6.397 1.931 -5.655 1.00 98.06 91 GLY A C 1
ATOM 691 O O . GLY A 1 91 ? -5.753 2.539 -4.806 1.00 98.06 91 GLY A O 1
ATOM 692 N N . PHE A 1 92 ? -5.878 1.616 -6.842 1.00 97.69 92 PHE A N 1
ATOM 693 C CA . PHE A 1 92 ? -4.586 2.139 -7.279 1.00 97.69 92 PHE A CA 1
ATOM 694 C C . PHE A 1 92 ? -4.542 2.351 -8.792 1.00 97.69 92 PHE A C 1
ATOM 696 O O . PHE A 1 92 ? -5.241 1.673 -9.544 1.00 97.69 92 PHE A O 1
ATOM 703 N N . SER A 1 93 ? -3.701 3.289 -9.222 1.00 97.50 93 SER A N 1
ATOM 704 C CA . SER A 1 93 ? -3.419 3.587 -10.624 1.00 97.50 93 SER A CA 1
ATOM 705 C C . SER A 1 93 ? -1.916 3.587 -10.846 1.00 97.50 93 SER A C 1
ATOM 707 O O . SER A 1 93 ? -1.158 4.162 -10.061 1.00 97.50 93 SER A O 1
ATOM 709 N N . THR A 1 94 ? -1.485 2.970 -11.939 1.00 95.75 94 THR A N 1
ATOM 710 C CA . THR A 1 94 ? -0.090 2.959 -12.382 1.00 95.75 94 THR A CA 1
ATOM 711 C C . THR A 1 94 ? 0.024 3.447 -13.827 1.00 95.75 94 THR A C 1
ATOM 713 O O . THR A 1 94 ? -1.003 3.489 -14.506 1.00 95.75 94 THR A O 1
ATOM 716 N N . PRO A 1 95 ? 1.229 3.833 -14.287 1.00 91.12 95 PRO A N 1
ATOM 717 C CA . PRO A 1 95 ? 1.483 4.201 -15.679 1.00 91.12 95 PRO A CA 1
ATOM 718 C C . PRO A 1 95 ? 1.132 3.102 -16.684 1.00 91.12 95 PRO A C 1
ATOM 720 O O . PRO A 1 95 ? 1.259 1.905 -16.321 1.00 91.12 95 PRO A O 1
#

Organism: NCBI:txid624315

Sequence (95 aa):
MAGTLNRAGARQAQPNGRFFRTGAGRQTACLDGPDGADFDLFLQRWNGQSWQTVARATSQDADETLTFNGSAGVYRYRVQSEAGSGDYTLGFSTP

pLDDT: mean 97.33, std 1.38, range [91.12, 98.62]

Nearest PDB structures (foldseek):
  5sv5-assembly1_A  TM=8.209E-01  e=7.452E-05  Bacillus anthracis
  1nqj-assembly2_B  TM=8.227E-01  e=5.905E-04  Hathewaya histolytica
  5iku-assembly1_A  TM=7.864E-01  e=2.391E-03  Hathewaya histolytica
  5msx-assembly1_A  TM=5.358E-01  e=6.923E-03  Bacteroides thetaiotaomicron VPI-5482
  4w8j-assembly1_A-2  TM=5.737E-01  e=1.074E-01  Bacillus thuringiensis serovar kurstaki str. HD73